Protein AF-A0A7R7CG78-F1 (afdb_monomer)

Sequence (55 aa):
MTTNRLMAALAFAVFTAFLAVVGFRVGRLDLAIVIVISLALAAYDLWGQLGRRRR

Solvent-accessible surface area (backbone atoms only — not comparable to full-atom values): 3198 Å² total; per-residue (Å²): 120,64,66,63,53,52,52,50,53,49,51,50,52,54,50,52,53,51,50,51,52,50,42,69,71,67,70,46,71,71,56,43,54,53,48,52,54,51,49,52,53,52,51,50,51,50,49,43,63,71,73,46,85,74,132

Nearest PDB structures (foldseek):
  5j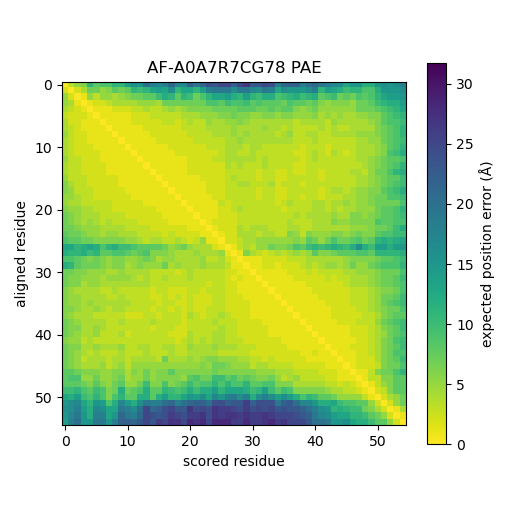jf-assembly1_B  TM=7.511E-01  e=7.753E+00  Natronomonas pharaonis

Secondary structure (DSSP, 8-state):
-HHHHHHHHHHHHHHHHHHHHHHHHH--HHHHHHHHHHHHHHHHHHHHHHHS---

Foldseek 3Di:
DVVVLVVLVVVLVVLLVVLVVVCVVVVDPVSVVVSVVVNVVSVVVSCCVVPDDDD

pLDDT: mean 85.21, std 11.65, range [49.06, 95.44]

Radius of gyration: 13.14 Å; Cα contacts (8 Å, |Δi|>4): 17; chains: 1; bounding box: 31×16×33 Å

Mean predicted aligned error: 5.61 Å

Structure (mmCIF, N/CA/C/O backbone):
data_AF-A0A7R7CG78-F1
#
_entry.id   AF-A0A7R7CG78-F1
#
loop_
_atom_site.group_PDB
_atom_site.id
_atom_site.type_symbol
_atom_site.label_atom_id
_atom_site.label_alt_id
_atom_site.label_comp_id
_atom_site.label_asym_id
_atom_site.label_entity_id
_atom_site.label_seq_id
_atom_site.pdbx_PDB_ins_code
_atom_site.Cartn_x
_atom_site.Cartn_y
_atom_site.Cartn_z
_atom_site.occupancy
_atom_site.B_iso_or_equiv
_atom_site.auth_seq_id
_atom_site.auth_comp_id
_atom_site.auth_asym_id
_atom_site.auth_atom_id
_atom_site.pdbx_PDB_model_num
ATOM 1 N N . MET A 1 1 ? 15.769 -5.942 -16.743 1.00 55.97 1 MET A N 1
ATOM 2 C CA . MET A 1 1 ? 15.280 -4.606 -16.309 1.00 55.97 1 MET A CA 1
ATOM 3 C C . MET A 1 1 ? 13.796 -4.605 -15.929 1.00 55.97 1 MET A C 1
ATOM 5 O O . MET A 1 1 ? 13.432 -3.877 -15.016 1.00 55.97 1 MET A O 1
ATOM 9 N N . THR A 1 2 ? 12.947 -5.426 -16.554 1.00 65.56 2 THR A N 1
ATOM 10 C CA . THR A 1 2 ? 11.520 -5.599 -16.208 1.00 65.56 2 THR A CA 1
ATOM 11 C C . THR A 1 2 ? 11.292 -6.382 -14.913 1.00 65.56 2 THR A C 1
ATOM 13 O O . THR A 1 2 ? 10.482 -5.959 -14.096 1.00 65.56 2 THR 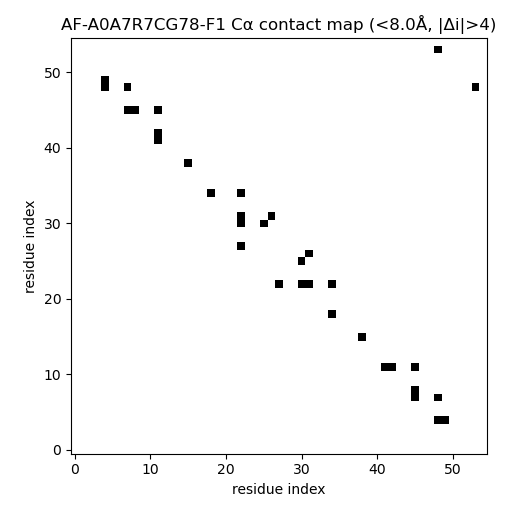A O 1
ATOM 16 N N . THR A 1 3 ? 12.064 -7.446 -14.661 1.00 76.25 3 THR A N 1
ATOM 17 C CA . THR 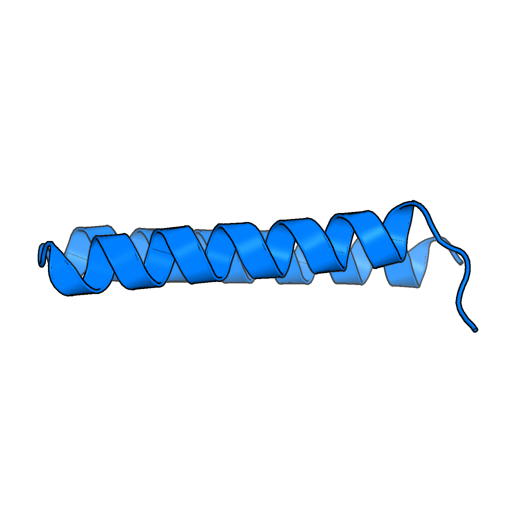A 1 3 ? 11.954 -8.264 -13.436 1.00 76.25 3 THR A CA 1
ATOM 18 C C . THR A 1 3 ? 12.133 -7.442 -12.159 1.00 76.25 3 THR A C 1
ATOM 20 O O . THR A 1 3 ? 11.376 -7.622 -11.217 1.00 76.25 3 THR A O 1
ATOM 23 N N . ASN A 1 4 ? 13.065 -6.481 -12.139 1.00 80.38 4 ASN A N 1
ATOM 24 C CA . ASN A 1 4 ? 13.310 -5.648 -10.955 1.00 80.38 4 ASN A CA 1
ATOM 25 C C . ASN A 1 4 ? 12.113 -4.740 -10.628 1.00 80.38 4 ASN A C 1
ATOM 27 O O . ASN A 1 4 ? 11.762 -4.574 -9.469 1.00 80.38 4 ASN A O 1
ATOM 31 N N . ARG A 1 5 ? 11.449 -4.200 -11.660 1.00 79.44 5 ARG A N 1
ATOM 32 C CA . ARG A 1 5 ? 10.230 -3.391 -11.501 1.00 79.44 5 ARG A CA 1
ATOM 33 C C . ARG A 1 5 ? 9.041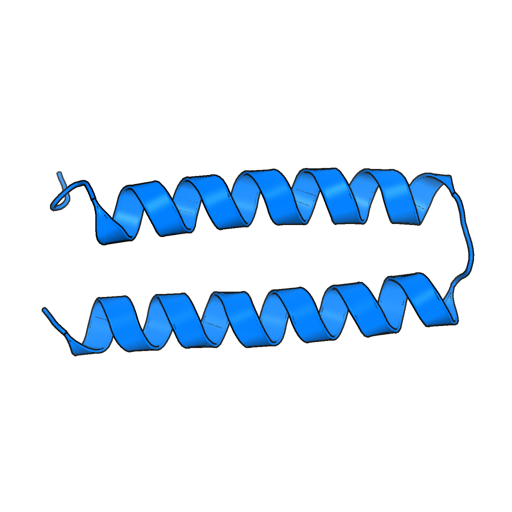 -4.246 -11.067 1.00 79.44 5 ARG A C 1
ATOM 35 O O . ARG A 1 5 ? 8.267 -3.814 -10.223 1.00 79.44 5 ARG A O 1
A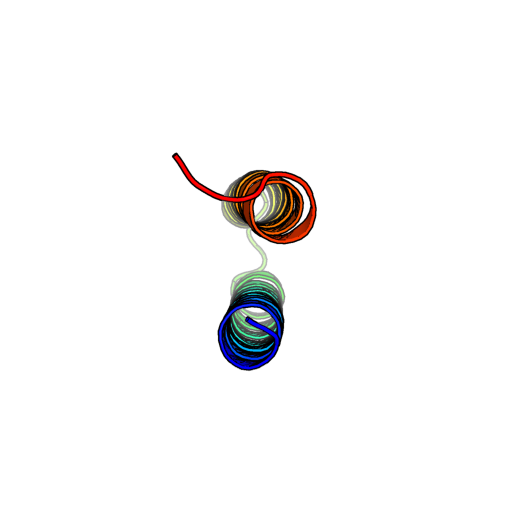TOM 42 N N . LEU A 1 6 ? 8.923 -5.457 -11.617 1.00 85.69 6 LEU A N 1
ATOM 43 C CA . LEU A 1 6 ? 7.869 -6.402 -11.247 1.00 85.69 6 LEU A CA 1
ATOM 44 C C . LEU A 1 6 ? 8.010 -6.848 -9.784 1.00 85.69 6 LEU A C 1
ATOM 46 O O . LEU A 1 6 ? 7.028 -6.858 -9.053 1.00 85.69 6 LEU A O 1
ATOM 50 N N . MET A 1 7 ? 9.236 -7.154 -9.348 1.00 86.62 7 MET A N 1
ATOM 51 C CA . MET A 1 7 ? 9.532 -7.506 -7.957 1.00 86.62 7 MET A CA 1
ATOM 52 C C . MET A 1 7 ? 9.297 -6.330 -7.005 1.00 86.62 7 MET A C 1
ATOM 54 O O . MET A 1 7 ? 8.724 -6.530 -5.941 1.00 86.62 7 MET A O 1
ATOM 58 N N . ALA A 1 8 ? 9.669 -5.107 -7.394 1.00 86.44 8 ALA A N 1
ATOM 59 C CA . ALA A 1 8 ? 9.410 -3.915 -6.589 1.00 86.44 8 ALA A CA 1
ATOM 60 C C . ALA A 1 8 ? 7.901 -3.646 -6.424 1.00 86.44 8 ALA A C 1
ATOM 62 O O . ALA A 1 8 ? 7.435 -3.391 -5.316 1.00 86.44 8 ALA A O 1
ATOM 63 N N . ALA A 1 9 ? 7.120 -3.782 -7.502 1.00 87.44 9 ALA A N 1
ATOM 64 C CA . ALA A 1 9 ? 5.664 -3.656 -7.447 1.00 87.44 9 ALA A CA 1
ATOM 65 C C . ALA A 1 9 ? 5.020 -4.747 -6.573 1.00 87.44 9 ALA A C 1
ATOM 67 O O . ALA A 1 9 ? 4.144 -4.446 -5.765 1.00 87.44 9 ALA A O 1
ATOM 68 N N . LEU A 1 10 ? 5.482 -5.999 -6.687 1.00 92.31 10 LEU A N 1
ATOM 69 C CA . LEU A 1 10 ? 5.033 -7.106 -5.837 1.00 92.31 10 LEU A CA 1
ATOM 70 C C . LEU A 1 10 ? 5.358 -6.864 -4.361 1.00 92.31 10 LEU A C 1
ATOM 72 O O . LEU A 1 10 ? 4.481 -7.015 -3.513 1.00 92.31 10 LEU A O 1
ATOM 76 N N . ALA A 1 11 ? 6.588 -6.451 -4.052 1.00 90.75 11 ALA A N 1
ATOM 77 C CA . ALA A 1 11 ? 7.000 -6.136 -2.689 1.00 90.75 11 ALA A CA 1
ATOM 78 C C . ALA A 1 11 ? 6.136 -5.016 -2.093 1.00 90.75 11 ALA A C 1
ATOM 80 O O . ALA A 1 11 ? 5.646 -5.149 -0.972 1.00 90.75 11 ALA A O 1
ATOM 81 N N . PHE A 1 12 ? 5.878 -3.955 -2.862 1.00 90.25 12 PHE A N 1
ATOM 82 C CA . PHE A 1 12 ? 5.012 -2.859 -2.433 1.00 90.25 12 PHE A CA 1
ATOM 83 C C . PHE A 1 12 ? 3.563 -3.308 -2.207 1.00 90.25 12 PHE A C 1
ATOM 85 O O . PHE A 1 12 ? 2.950 -2.927 -1.209 1.00 90.25 12 PHE A O 1
ATOM 92 N N . ALA A 1 13 ? 3.018 -4.150 -3.090 1.00 93.62 13 ALA A N 1
ATOM 93 C CA . ALA A 1 13 ? 1.667 -4.685 -2.947 1.00 93.62 13 ALA A CA 1
ATOM 94 C C . ALA A 1 13 ? 1.524 -5.540 -1.677 1.00 93.62 13 ALA A C 1
ATOM 96 O O . ALA A 1 13 ? 0.592 -5.336 -0.900 1.00 93.62 13 ALA A O 1
ATOM 97 N N . VAL A 1 14 ? 2.472 -6.451 -1.427 1.00 95.44 14 VAL A N 1
ATOM 98 C CA . VAL A 1 14 ? 2.480 -7.301 -0.224 1.00 95.44 14 VAL A CA 1
ATOM 99 C C . VAL A 1 14 ? 2.651 -6.459 1.041 1.00 95.44 14 VAL A C 1
ATOM 101 O O . VAL A 1 14 ? 1.921 -6.658 2.011 1.00 95.44 14 VAL A O 1
ATOM 104 N N . PHE A 1 15 ? 3.563 -5.484 1.024 1.00 93.06 15 PHE A N 1
ATOM 105 C CA . PHE A 1 15 ? 3.778 -4.568 2.144 1.00 93.06 15 PHE A CA 1
ATOM 106 C C . PHE A 1 15 ? 2.516 -3.760 2.474 1.00 93.06 15 PHE A C 1
ATOM 108 O O . PHE A 1 15 ? 2.096 -3.699 3.628 1.00 93.06 15 PHE A O 1
ATOM 115 N N . THR A 1 16 ? 1.862 -3.208 1.451 1.00 94.00 16 THR A N 1
ATOM 116 C CA . THR A 1 16 ? 0.607 -2.459 1.596 1.00 94.00 16 THR A CA 1
ATOM 117 C C . THR A 1 16 ? -0.507 -3.338 2.158 1.00 94.00 16 THR A C 1
ATOM 119 O O . THR A 1 16 ? -1.198 -2.932 3.092 1.00 94.00 16 THR A O 1
ATOM 122 N N . ALA A 1 17 ? -0.663 -4.559 1.637 1.00 94.94 17 ALA A N 1
ATOM 123 C CA . ALA A 1 17 ? -1.663 -5.506 2.121 1.00 94.94 17 ALA A CA 1
ATOM 124 C C . ALA A 1 17 ? -1.433 -5.875 3.594 1.00 94.94 17 ALA A C 1
ATOM 126 O O . ALA A 1 17 ? -2.377 -5.890 4.384 1.00 94.94 17 ALA A O 1
ATOM 127 N N . PHE A 1 18 ? -0.178 -6.111 3.984 1.00 92.94 18 PHE A N 1
ATOM 128 C CA . PHE A 1 18 ? 0.181 -6.378 5.373 1.00 92.94 18 PHE A CA 1
ATOM 129 C C . PHE A 1 18 ? -0.179 -5.200 6.286 1.00 92.94 18 PHE A C 1
ATOM 131 O O . PHE A 1 18 ? -0.886 -5.388 7.276 1.00 92.94 18 PHE A O 1
ATOM 138 N N . LEU A 1 19 ? 0.239 -3.979 5.938 1.00 92.19 19 LEU A N 1
ATOM 139 C CA . LEU A 1 19 ? -0.060 -2.795 6.747 1.00 92.19 19 LEU A CA 1
ATOM 140 C C . LEU A 1 19 ? -1.563 -2.526 6.862 1.00 92.19 19 LEU A C 1
ATOM 142 O O . LEU A 1 19 ? -2.021 -2.139 7.935 1.00 92.19 19 LEU A O 1
ATOM 146 N N . ALA A 1 20 ? -2.337 -2.775 5.803 1.00 91.00 20 ALA A N 1
ATOM 147 C CA . ALA A 1 20 ? -3.790 -2.665 5.854 1.00 91.00 20 ALA A CA 1
ATOM 148 C C . ALA A 1 20 ? -4.379 -3.615 6.908 1.00 91.00 20 ALA A C 1
ATOM 150 O O . ALA A 1 20 ? -5.134 -3.177 7.775 1.00 91.00 20 ALA A O 1
ATOM 151 N N . VAL A 1 21 ? -3.981 -4.893 6.898 1.00 94.06 21 VAL A N 1
ATOM 152 C CA . VAL A 1 21 ? -4.436 -5.879 7.894 1.00 94.06 21 VAL A CA 1
ATOM 153 C C . VAL A 1 21 ? -4.059 -5.450 9.313 1.00 94.06 21 VAL A C 1
ATOM 155 O O . VAL A 1 21 ? -4.902 -5.504 10.210 1.00 94.06 21 VAL A O 1
ATOM 158 N N . VAL A 1 22 ? -2.823 -4.988 9.526 1.00 91.44 22 VAL A N 1
ATOM 159 C CA . VAL A 1 22 ? -2.362 -4.525 10.845 1.00 91.44 22 VAL A CA 1
ATOM 160 C C . VAL A 1 22 ? -3.166 -3.303 11.305 1.00 91.44 22 VAL A C 1
ATOM 162 O O . VAL A 1 22 ? -3.638 -3.278 12.442 1.00 91.44 22 VAL A O 1
ATOM 165 N N . GLY A 1 23 ? -3.399 -2.331 10.421 1.00 90.94 23 GLY A N 1
ATOM 166 C CA . GLY A 1 23 ? -4.200 -1.139 10.708 1.00 90.94 23 GLY A CA 1
ATOM 167 C C . GLY A 1 23 ? -5.633 -1.475 11.119 1.00 90.94 23 GLY A C 1
ATOM 168 O O . GLY A 1 23 ? -6.096 -1.019 12.167 1.00 90.94 23 GLY A O 1
ATOM 169 N N . PHE A 1 24 ? -6.309 -2.336 10.351 1.00 91.75 24 PHE A N 1
ATOM 170 C CA . PHE A 1 24 ? -7.670 -2.782 10.665 1.00 91.75 24 PHE A CA 1
ATOM 171 C C . PHE A 1 24 ? -7.744 -3.596 11.957 1.00 91.75 24 PHE A C 1
ATOM 173 O O . PHE A 1 24 ? -8.723 -3.486 12.693 1.00 91.75 24 PHE A O 1
ATOM 180 N N . ARG A 1 25 ? -6.733 -4.423 12.247 1.00 92.75 25 ARG A N 1
ATOM 181 C CA . ARG A 1 25 ? -6.772 -5.315 13.410 1.00 92.75 25 ARG A CA 1
ATOM 182 C C . ARG A 1 25 ? -6.461 -4.603 14.722 1.00 92.75 25 ARG A C 1
ATOM 184 O O . ARG A 1 25 ? -7.027 -4.972 15.746 1.00 92.75 25 ARG A O 1
ATOM 191 N N . VAL A 1 26 ? -5.552 -3.630 14.704 1.00 90.50 26 VAL A N 1
ATOM 192 C CA . VAL A 1 26 ? -5.104 -2.933 15.918 1.00 90.50 26 VAL A CA 1
ATOM 193 C C . VAL A 1 26 ? -6.019 -1.757 16.267 1.00 90.50 26 VAL A C 1
ATOM 195 O O . VAL A 1 26 ? -6.221 -1.493 17.449 1.00 90.50 26 VAL A O 1
ATOM 198 N N . GLY A 1 27 ? -6.574 -1.053 15.272 1.00 87.00 27 GLY A N 1
ATOM 199 C CA . GLY A 1 27 ? -7.563 0.012 15.496 1.00 87.00 27 GLY A CA 1
ATOM 200 C C . GLY A 1 27 ? -7.049 1.225 16.286 1.00 87.00 27 GLY A C 1
ATOM 201 O O . GLY A 1 27 ? -7.843 1.936 16.898 1.00 87.00 27 GLY A O 1
ATOM 202 N N . ARG A 1 28 ? -5.730 1.463 16.304 1.00 91.12 28 ARG A N 1
ATOM 203 C CA . ARG A 1 28 ? -5.096 2.594 17.001 1.00 91.12 28 ARG A CA 1
ATOM 204 C C . ARG A 1 28 ? -4.734 3.720 16.034 1.00 91.12 28 ARG A C 1
ATOM 206 O O . ARG A 1 28 ? -4.175 3.466 14.967 1.00 91.12 28 ARG A O 1
ATOM 213 N N . LEU A 1 29 ? -5.026 4.963 16.421 1.00 88.12 29 LEU A N 1
ATOM 214 C CA . LEU A 1 29 ? -4.759 6.151 15.598 1.00 88.12 29 LEU A CA 1
ATOM 215 C C . LEU A 1 29 ? -3.260 6.410 15.414 1.00 88.12 29 LEU A C 1
ATOM 217 O O . LEU A 1 29 ? -2.833 6.751 14.315 1.00 88.12 29 LEU A O 1
ATOM 221 N N . ASP A 1 30 ? -2.458 6.202 16.458 1.00 89.81 30 ASP A N 1
ATOM 222 C CA . ASP A 1 30 ? -0.995 6.298 16.404 1.00 89.81 30 ASP A CA 1
ATOM 223 C C . ASP A 1 30 ? -0.408 5.349 15.349 1.00 89.81 30 ASP A C 1
ATOM 225 O O . ASP A 1 30 ? 0.367 5.765 14.486 1.00 89.81 30 ASP A O 1
ATOM 229 N N . LEU A 1 31 ? -0.860 4.095 15.342 1.00 88.81 31 LEU A N 1
ATOM 230 C CA . LEU A 1 31 ? -0.468 3.108 14.346 1.00 88.81 31 LEU A CA 1
ATOM 231 C C . LEU A 1 31 ? -0.901 3.512 12.927 1.00 88.81 31 LEU A C 1
ATOM 233 O O . LEU A 1 31 ? -0.123 3.363 11.987 1.00 88.81 31 LEU A O 1
ATOM 237 N N . ALA A 1 32 ? -2.117 4.039 12.756 1.00 90.06 32 ALA A N 1
ATOM 238 C CA . ALA A 1 32 ? -2.602 4.477 11.448 1.00 90.06 32 ALA A CA 1
ATOM 239 C C . ALA A 1 32 ? -1.712 5.580 10.848 1.00 90.06 32 ALA A C 1
ATOM 241 O O . ALA A 1 32 ? -1.379 5.524 9.665 1.00 90.06 32 ALA A O 1
ATOM 242 N N . ILE A 1 33 ? -1.257 6.534 11.668 1.00 92.94 33 ILE A N 1
ATOM 243 C CA . ILE A 1 33 ? -0.326 7.589 11.242 1.00 92.94 33 ILE A CA 1
ATOM 244 C C . ILE A 1 33 ? 1.002 6.978 10.778 1.00 92.94 33 ILE A C 1
ATOM 246 O O . ILE A 1 33 ? 1.491 7.307 9.695 1.00 92.94 33 ILE A O 1
ATOM 250 N N . VAL A 1 34 ? 1.563 6.046 11.552 1.00 94.00 34 VAL A N 1
ATOM 251 C CA . VAL A 1 34 ? 2.817 5.361 11.195 1.00 94.00 34 VAL A CA 1
ATOM 252 C C . VAL A 1 34 ? 2.664 4.561 9.898 1.00 94.00 34 VAL A C 1
ATOM 254 O O . VAL A 1 34 ? 3.558 4.596 9.050 1.00 94.00 34 VAL A O 1
ATOM 257 N N . ILE A 1 35 ? 1.528 3.886 9.702 1.00 93.62 35 ILE A N 1
ATOM 258 C CA . ILE A 1 35 ? 1.206 3.151 8.471 1.00 93.62 35 ILE A CA 1
ATOM 259 C C . ILE A 1 35 ? 1.181 4.094 7.267 1.00 93.62 35 ILE A C 1
ATOM 261 O O . ILE A 1 35 ? 1.806 3.797 6.250 1.00 93.62 35 ILE A O 1
ATOM 265 N N . VAL A 1 36 ? 0.501 5.238 7.379 1.00 93.19 36 VAL A N 1
ATOM 266 C CA . VAL A 1 36 ? 0.394 6.221 6.290 1.00 93.19 36 VAL A CA 1
ATOM 267 C C . VAL A 1 36 ? 1.766 6.784 5.918 1.00 93.19 36 VAL A C 1
ATOM 269 O O . VAL A 1 36 ? 2.102 6.836 4.736 1.00 93.19 36 VAL A O 1
ATOM 272 N N . ILE A 1 37 ? 2.591 7.145 6.906 1.00 95.06 37 ILE A N 1
ATOM 273 C CA . ILE A 1 37 ? 3.959 7.635 6.668 1.00 95.06 37 ILE A CA 1
ATOM 274 C C . ILE A 1 37 ? 4.811 6.549 5.997 1.00 95.06 37 ILE A C 1
ATOM 276 O O . ILE A 1 37 ? 5.522 6.824 5.030 1.00 95.06 37 ILE A O 1
ATOM 280 N N . SER A 1 38 ? 4.704 5.307 6.473 1.00 93.12 38 SER A N 1
ATOM 281 C CA . SER A 1 38 ? 5.436 4.163 5.917 1.00 93.12 38 SER A CA 1
ATOM 282 C C . SER A 1 38 ? 5.047 3.893 4.462 1.00 93.12 38 SER A C 1
ATOM 284 O O . SER A 1 38 ? 5.917 3.676 3.619 1.00 93.12 38 SER A O 1
ATOM 286 N N . LEU A 1 39 ? 3.750 3.962 4.145 1.00 93.06 39 LEU A N 1
ATOM 287 C CA . LEU A 1 39 ? 3.232 3.846 2.780 1.00 93.06 39 LEU A CA 1
ATOM 288 C C . LEU A 1 39 ? 3.719 4.982 1.881 1.00 93.06 39 LEU A C 1
ATOM 290 O O . LEU A 1 39 ? 4.124 4.720 0.751 1.00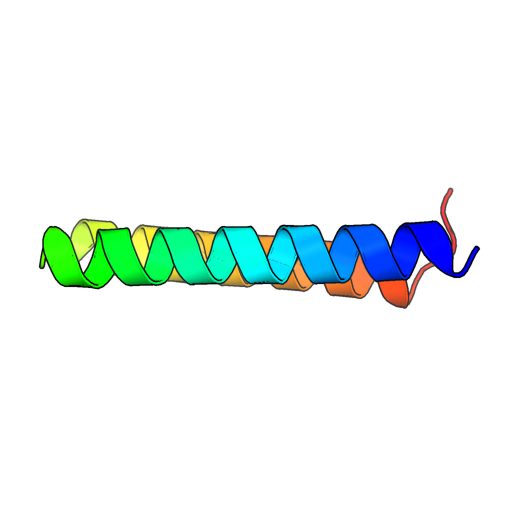 93.06 39 LEU A O 1
ATOM 294 N N . ALA A 1 40 ? 3.723 6.222 2.375 1.00 92.62 40 ALA A N 1
ATOM 295 C CA . ALA A 1 40 ? 4.199 7.378 1.620 1.00 92.62 40 ALA A CA 1
ATOM 296 C C . ALA A 1 40 ? 5.689 7.251 1.258 1.00 92.62 40 ALA A C 1
ATOM 298 O O . ALA A 1 40 ? 6.068 7.464 0.106 1.00 92.62 40 ALA A O 1
ATOM 299 N N . LEU A 1 41 ? 6.526 6.843 2.217 1.00 92.50 41 LEU A N 1
ATOM 300 C CA . LEU A 1 41 ? 7.956 6.602 1.995 1.00 92.50 41 LEU A CA 1
ATOM 301 C C . LEU A 1 41 ? 8.201 5.442 1.026 1.00 92.50 41 LEU A C 1
ATOM 303 O O . LEU A 1 41 ? 8.994 5.576 0.096 1.00 92.50 41 LEU A O 1
ATOM 307 N N . ALA A 1 42 ? 7.498 4.323 1.205 1.00 90.25 42 ALA A N 1
ATOM 308 C CA . ALA A 1 42 ? 7.624 3.168 0.321 1.00 90.25 42 ALA A CA 1
ATOM 309 C C . ALA A 1 42 ? 7.165 3.487 -1.113 1.00 90.25 42 ALA A C 1
ATOM 311 O O . ALA A 1 42 ? 7.797 3.058 -2.076 1.00 90.25 42 ALA A O 1
ATOM 312 N N . ALA A 1 43 ? 6.103 4.283 -1.270 1.00 88.81 43 ALA A N 1
ATOM 313 C CA . ALA A 1 43 ? 5.641 4.743 -2.576 1.00 88.81 43 ALA A CA 1
ATOM 314 C C . ALA A 1 43 ? 6.659 5.686 -3.235 1.00 88.81 43 ALA A C 1
ATOM 316 O O . ALA A 1 43 ? 6.889 5.590 -4.441 1.00 88.81 43 ALA A O 1
ATOM 317 N N . TYR A 1 44 ? 7.304 6.559 -2.454 1.00 88.31 44 TYR A N 1
ATOM 318 C CA . TYR A 1 44 ? 8.372 7.430 -2.943 1.00 88.31 44 TYR A CA 1
ATOM 319 C C . TYR A 1 44 ? 9.590 6.631 -3.428 1.00 88.31 44 TYR A C 1
ATOM 321 O O . TYR A 1 44 ? 10.102 6.901 -4.516 1.00 88.31 44 TYR A O 1
ATOM 329 N N . ASP A 1 45 ? 10.015 5.611 -2.676 1.00 86.06 45 ASP A N 1
ATOM 330 C CA . ASP A 1 45 ? 11.099 4.715 -3.097 1.00 86.06 45 ASP A CA 1
ATOM 331 C C . ASP A 1 45 ? 10.731 3.950 -4.377 1.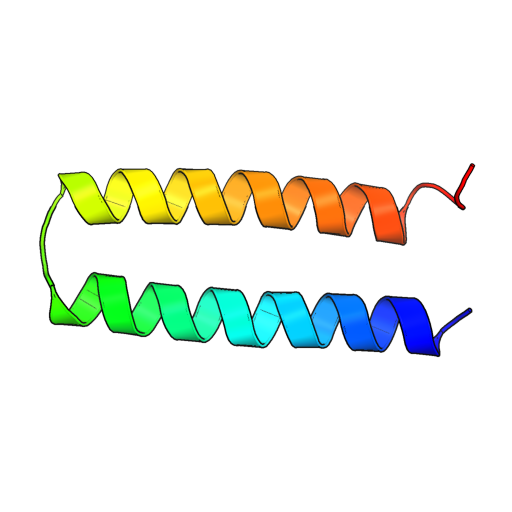00 86.06 45 ASP A C 1
ATOM 333 O O . ASP A 1 45 ? 11.507 3.930 -5.335 1.00 86.06 45 ASP A O 1
ATOM 337 N N . LEU A 1 46 ? 9.506 3.415 -4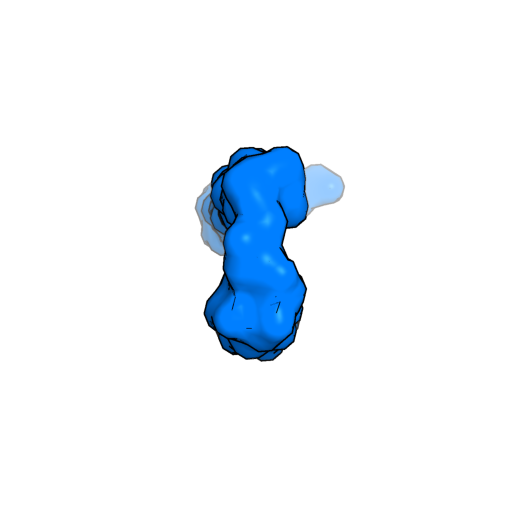.456 1.00 85.69 46 LEU A N 1
ATOM 338 C CA . LEU A 1 46 ? 9.009 2.726 -5.648 1.00 85.69 46 LEU A CA 1
ATOM 339 C C . LEU A 1 46 ? 8.994 3.655 -6.874 1.00 85.69 46 LEU A C 1
ATOM 341 O O . LEU A 1 46 ? 9.414 3.253 -7.961 1.00 85.69 46 LEU A O 1
ATOM 345 N N . TRP A 1 47 ? 8.564 4.910 -6.706 1.00 82.44 47 TRP A N 1
ATOM 346 C CA . TRP A 1 47 ? 8.581 5.924 -7.765 1.00 82.44 47 TRP A CA 1
ATOM 347 C C . TRP A 1 47 ? 10.009 6.264 -8.206 1.00 82.44 47 TRP A C 1
ATOM 349 O O . TRP A 1 47 ? 10.283 6.409 -9.401 1.00 82.44 47 TRP A O 1
ATOM 359 N N . GLY A 1 48 ? 10.943 6.328 -7.253 1.00 81.00 48 GLY A N 1
ATOM 360 C CA . GLY A 1 48 ? 12.373 6.466 -7.508 1.00 81.00 48 GLY A CA 1
ATOM 361 C C . GLY A 1 48 ? 12.937 5.295 -8.314 1.00 81.00 48 GLY A C 1
ATOM 362 O O . GLY A 1 48 ? 13.589 5.517 -9.335 1.00 81.00 48 GLY A O 1
ATOM 363 N N . GLN A 1 49 ? 12.626 4.057 -7.925 1.00 75.38 49 GLN A N 1
ATOM 364 C CA . GLN A 1 49 ? 13.063 2.845 -8.623 1.00 75.38 49 GLN A CA 1
ATOM 365 C C . GLN A 1 49 ? 12.446 2.695 -10.025 1.00 75.38 49 GLN A C 1
ATOM 367 O O . GLN A 1 49 ? 13.098 2.179 -10.939 1.00 75.38 49 GLN A O 1
ATOM 372 N N . LEU A 1 50 ? 11.199 3.139 -10.227 1.00 71.50 50 LEU A N 1
ATOM 373 C CA . LEU A 1 50 ? 10.537 3.099 -11.535 1.00 71.50 50 LEU A CA 1
ATOM 374 C C . LEU A 1 50 ? 11.040 4.204 -12.477 1.00 71.50 50 LEU A C 1
ATOM 376 O O . LEU A 1 50 ? 11.287 3.922 -13.655 1.00 71.50 50 LEU A O 1
ATOM 380 N N . GLY A 1 51 ? 11.194 5.432 -11.970 1.00 65.19 51 GLY A N 1
ATOM 381 C CA . GLY A 1 51 ? 11.484 6.632 -12.760 1.00 65.19 51 GLY A CA 1
ATOM 382 C C . GLY A 1 51 ? 12.969 6.963 -12.931 1.00 65.19 51 GLY A C 1
ATOM 383 O O . GLY A 1 51 ? 13.357 7.508 -13.964 1.00 65.19 51 GLY A O 1
ATOM 384 N N . ARG A 1 52 ? 13.833 6.617 -11.971 1.00 52.81 52 ARG A N 1
ATOM 385 C CA . ARG A 1 52 ? 15.275 6.882 -12.053 1.00 52.81 52 ARG A CA 1
ATOM 386 C C . ARG A 1 52 ? 16.044 5.575 -12.160 1.00 52.81 52 ARG A C 1
ATOM 388 O O . ARG A 1 52 ? 16.232 4.831 -11.205 1.00 52.81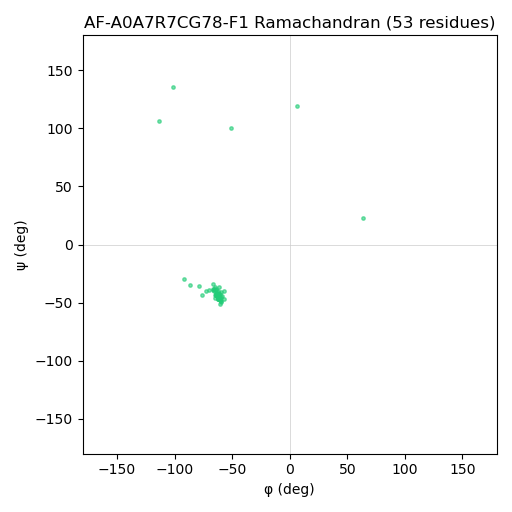 52 ARG A O 1
ATOM 395 N N . ARG A 1 53 ? 16.534 5.324 -13.376 1.00 58.53 53 ARG A N 1
ATOM 396 C CA . ARG A 1 53 ? 17.612 4.377 -13.667 1.00 58.53 53 ARG A CA 1
ATOM 397 C C . ARG A 1 53 ? 18.784 4.708 -12.727 1.00 58.53 53 ARG A C 1
ATOM 399 O O . ARG A 1 53 ? 19.465 5.703 -12.938 1.00 58.53 53 ARG A O 1
ATOM 406 N N . ARG A 1 54 ? 18.894 3.915 -11.657 1.00 60.59 54 ARG A N 1
ATOM 407 C CA . ARG A 1 54 ? 20.058 3.607 -10.807 1.00 60.59 54 ARG A CA 1
ATOM 408 C C . ARG A 1 54 ? 21.319 4.435 -11.122 1.00 60.59 54 ARG A C 1
ATOM 410 O O . ARG A 1 54 ? 21.866 4.308 -12.218 1.00 60.59 54 ARG A O 1
ATOM 417 N N . ARG A 1 55 ? 21.808 5.204 -10.146 1.00 49.06 55 ARG A N 1
ATOM 418 C CA . ARG A 1 55 ? 23.253 5.190 -9.880 1.00 49.06 55 ARG A CA 1
ATOM 419 C C . ARG A 1 55 ? 23.518 4.015 -8.955 1.00 49.06 55 ARG A C 1
ATOM 421 O O . ARG A 1 55 ? 22.682 3.820 -8.046 1.00 49.06 55 ARG A O 1
#